Protein AF-A0A7S3SW91-F1 (afdb_monomer_lite)

InterPro domains:
  IPR032630 P-type ATPase, C-terminal [PF16212] (3-124)

Structure (mmCIF, N/CA/C/O backbone):
data_AF-A0A7S3SW91-F1
#
_entry.id   AF-A0A7S3SW91-F1
#
loop_
_atom_site.group_PDB
_atom_site.id
_atom_site.type_symbol
_atom_site.label_atom_id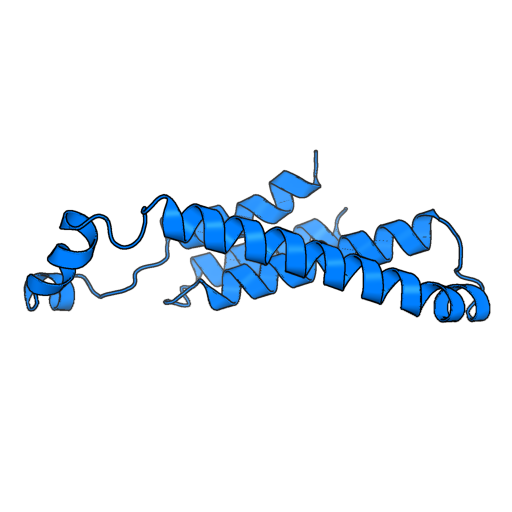
_atom_site.label_alt_id
_atom_site.label_comp_id
_atom_site.label_asym_id
_atom_site.label_entity_id
_atom_site.label_seq_id
_atom_site.pdbx_PDB_ins_code
_atom_site.Cartn_x
_atom_site.Cartn_y
_atom_site.Cartn_z
_atom_site.occupancy
_atom_site.B_iso_or_equiv
_atom_site.auth_seq_id
_atom_site.auth_comp_id
_atom_site.auth_asym_id
_atom_site.auth_atom_id
_atom_site.pdbx_PDB_model_num
ATOM 1 N N . ALA A 1 1 ? -5.869 9.014 -14.150 1.00 57.03 1 ALA A N 1
ATOM 2 C CA . ALA A 1 1 ? -6.968 8.849 -13.169 1.00 57.03 1 ALA A CA 1
ATOM 3 C C . ALA A 1 1 ? -7.159 7.391 -12.736 1.00 57.03 1 ALA A C 1
ATOM 5 O O . ALA A 1 1 ? -7.498 7.170 -11.581 1.00 57.03 1 ALA A O 1
ATOM 6 N N . SER A 1 2 ? -6.899 6.410 -13.610 1.00 77.31 2 SER A N 1
ATOM 7 C CA . SER A 1 2 ? -7.041 4.968 -13.337 1.00 77.31 2 SER A CA 1
ATOM 8 C C . SER A 1 2 ? -6.273 4.475 -12.100 1.00 77.31 2 SER A C 1
ATOM 10 O O . SER A 1 2 ? -6.853 3.771 -11.283 1.00 77.31 2 SER A O 1
ATOM 12 N N . TYR A 1 3 ? -5.026 4.913 -11.896 1.00 79.88 3 TYR A N 1
ATOM 13 C CA . TYR A 1 3 ? -4.171 4.462 -10.783 1.00 79.88 3 TYR A CA 1
ATOM 14 C C . TYR A 1 3 ? -4.824 4.553 -9.393 1.00 79.88 3 TYR A C 1
ATOM 16 O O . TYR A 1 3 ? -4.871 3.570 -8.657 1.00 79.88 3 TYR A O 1
ATOM 24 N N . ASN A 1 4 ? -5.388 5.714 -9.044 1.00 86.00 4 ASN A N 1
ATOM 25 C CA . ASN A 1 4 ? -5.998 5.913 -7.726 1.00 86.00 4 ASN A CA 1
ATOM 26 C C . ASN A 1 4 ? -7.265 5.070 -7.547 1.00 86.00 4 ASN A C 1
ATOM 28 O O . ASN A 1 4 ? -7.552 4.624 -6.441 1.00 86.00 4 ASN A O 1
ATOM 32 N N . VAL A 1 5 ? -8.024 4.842 -8.622 1.00 81.75 5 VAL A N 1
ATOM 33 C CA . VAL A 1 5 ? -9.246 4.025 -8.579 1.00 81.75 5 VAL A CA 1
ATOM 34 C C . VAL A 1 5 ? -8.891 2.561 -8.318 1.00 81.75 5 VAL A C 1
ATOM 36 O O . VAL A 1 5 ? -9.474 1.937 -7.433 1.00 81.75 5 VAL A O 1
ATOM 39 N N . VAL A 1 6 ? -7.877 2.040 -9.016 1.00 83.31 6 VAL A N 1
ATOM 40 C CA . VAL A 1 6 ? -7.396 0.663 -8.823 1.00 83.31 6 VAL A CA 1
ATOM 41 C C . VAL A 1 6 ? -6.884 0.468 -7.395 1.00 83.31 6 VAL A C 1
ATOM 43 O O . VAL A 1 6 ? -7.284 -0.475 -6.721 1.00 83.31 6 VAL A O 1
ATOM 46 N N . LEU A 1 7 ? -6.065 1.395 -6.893 1.00 84.19 7 LEU A N 1
ATOM 47 C CA . LEU A 1 7 ? -5.454 1.273 -5.567 1.00 84.19 7 LEU A CA 1
ATOM 48 C C . LEU A 1 7 ? -6.400 1.533 -4.394 1.00 84.19 7 LEU A C 1
ATOM 50 O O . LEU A 1 7 ? -6.223 0.947 -3.329 1.00 84.19 7 LEU A O 1
ATOM 54 N N . SER A 1 8 ? -7.382 2.421 -4.552 1.00 86.31 8 SER A N 1
ATOM 55 C CA . SER A 1 8 ? -8.323 2.738 -3.468 1.00 86.31 8 SER A CA 1
ATOM 56 C C . SER A 1 8 ? -9.326 1.618 -3.217 1.00 86.31 8 SER A C 1
ATOM 58 O O . SER A 1 8 ? -9.751 1.441 -2.081 1.00 86.31 8 SER A O 1
ATOM 60 N N . THR A 1 9 ? -9.659 0.827 -4.238 1.00 86.00 9 THR A N 1
ATOM 61 C CA . THR A 1 9 ? -10.629 -0.274 -4.144 1.00 86.00 9 THR A CA 1
ATOM 62 C C . THR A 1 9 ? -10.317 -1.262 -3.004 1.00 86.00 9 THR A C 1
ATOM 64 O O . THR A 1 9 ? -11.178 -1.436 -2.136 1.00 86.00 9 THR A O 1
ATOM 67 N N . PRO A 1 10 ? -9.115 -1.873 -2.921 1.00 85.06 10 PRO A N 1
ATOM 68 C CA . PRO A 1 10 ? -8.789 -2.785 -1.826 1.00 85.06 10 PRO A CA 1
ATOM 69 C C . PRO A 1 10 ? -8.674 -2.061 -0.476 1.00 85.06 10 PRO A C 1
ATOM 71 O O . PRO A 1 10 ? -9.114 -2.600 0.531 1.00 85.06 10 PRO A O 1
ATOM 74 N N . ILE A 1 11 ? -8.182 -0.816 -0.441 1.00 86.88 11 ILE A N 1
ATOM 75 C CA . ILE A 1 11 ? -8.049 -0.034 0.804 1.00 86.88 11 ILE A CA 1
ATOM 76 C C . ILE A 1 11 ? -9.419 0.260 1.423 1.00 86.88 11 ILE A C 1
ATOM 78 O O . ILE A 1 11 ? -9.610 0.098 2.627 1.00 86.88 11 ILE A O 1
ATOM 82 N N . ILE A 1 12 ? -10.381 0.687 0.603 1.00 87.62 12 ILE A N 1
ATOM 83 C CA . ILE A 1 12 ? -11.745 0.976 1.054 1.00 87.62 12 ILE A CA 1
ATOM 84 C C . ILE A 1 12 ? -12.424 -0.315 1.511 1.00 87.62 12 ILE A C 1
ATOM 86 O O . ILE A 1 12 ? -13.079 -0.321 2.550 1.00 87.62 12 ILE A O 1
ATOM 90 N N . ALA A 1 13 ? -12.244 -1.413 0.775 1.00 85.56 13 ALA A N 1
ATOM 91 C CA . ALA A 1 13 ? -12.818 -2.699 1.148 1.00 85.56 13 ALA A CA 1
ATOM 92 C C . ALA A 1 13 ? -12.259 -3.220 2.478 1.00 85.56 13 ALA A C 1
ATOM 94 O O . ALA A 1 13 ? -13.045 -3.619 3.334 1.00 85.56 13 ALA A O 1
ATOM 95 N N . THR A 1 14 ? -10.941 -3.158 2.694 1.00 86.00 14 THR A N 1
ATOM 96 C CA . THR A 1 14 ? -10.340 -3.465 3.999 1.00 86.00 14 THR A CA 1
ATOM 97 C C . THR A 1 14 ? -10.911 -2.534 5.072 1.00 86.00 14 THR A C 1
ATOM 99 O O . THR A 1 14 ? -11.415 -3.012 6.075 1.00 86.00 14 THR A O 1
ATOM 102 N N . GLY A 1 15 ? -10.995 -1.221 4.842 1.00 85.88 15 GLY A N 1
ATOM 103 C CA . GLY A 1 15 ? -11.588 -0.299 5.822 1.00 85.88 15 GLY A CA 1
ATOM 104 C C . GLY A 1 15 ? -13.064 -0.570 6.164 1.00 85.88 15 GLY A C 1
ATOM 105 O O . GLY A 1 15 ? -13.498 -0.279 7.275 1.00 85.88 15 GLY A O 1
ATOM 106 N N . MET A 1 16 ? -13.849 -1.119 5.232 1.00 86.69 16 MET A N 1
ATOM 107 C CA . MET A 1 16 ? -15.266 -1.441 5.451 1.00 86.69 16 MET A CA 1
ATOM 108 C C . MET A 1 16 ? -15.496 -2.820 6.075 1.00 86.69 16 MET A C 1
ATOM 110 O O . MET A 1 16 ? -16.458 -3.002 6.824 1.00 86.69 16 MET A O 1
ATOM 114 N N . PHE A 1 17 ? -14.681 -3.806 5.701 1.00 85.25 17 PHE A N 1
ATOM 115 C CA . PHE A 1 17 ? -14.929 -5.216 6.002 1.00 85.25 17 PHE A CA 1
ATOM 116 C C . PHE A 1 17 ? -13.916 -5.836 6.959 1.00 85.25 17 PHE A C 1
ATOM 118 O O . PHE A 1 17 ? -14.166 -6.952 7.421 1.00 85.25 17 PHE A O 1
ATOM 125 N N . ASP A 1 18 ? -12.804 -5.166 7.253 1.00 85.56 18 ASP A N 1
ATOM 126 C CA . ASP A 1 18 ? -11.825 -5.657 8.215 1.00 85.56 18 ASP A CA 1
ATOM 127 C C . ASP A 1 18 ? -12.334 -5.457 9.644 1.00 85.56 18 ASP A C 1
ATOM 129 O O . ASP A 1 18 ? -12.961 -4.451 9.992 1.00 85.56 18 ASP A O 1
ATOM 133 N N . ARG A 1 19 ? -12.128 -6.485 10.459 1.00 82.75 19 ARG A N 1
ATOM 134 C CA . ARG A 1 19 ? -12.517 -6.522 11.867 1.00 82.75 19 ARG A CA 1
ATOM 135 C C . ARG A 1 19 ? -11.403 -7.225 12.615 1.00 82.75 19 ARG A C 1
ATOM 137 O O . ARG A 1 19 ? -11.186 -8.410 12.379 1.00 82.75 19 ARG A O 1
ATOM 144 N N . ASP A 1 20 ? -10.744 -6.514 13.518 1.00 82.88 20 ASP A N 1
ATOM 145 C CA . ASP A 1 20 ? -9.634 -7.077 14.294 1.00 82.88 20 ASP A CA 1
ATOM 146 C C . ASP A 1 20 ? -10.115 -8.080 15.353 1.00 82.88 20 ASP A C 1
ATOM 148 O O . ASP A 1 20 ? -9.419 -9.041 15.666 1.00 82.88 20 ASP A O 1
ATOM 152 N N . VAL A 1 21 ? -11.320 -7.871 15.894 1.00 83.56 21 VAL A N 1
ATOM 153 C CA . VAL A 1 21 ? -11.929 -8.711 16.935 1.00 83.56 21 VAL A CA 1
ATOM 154 C C . VAL A 1 21 ? -13.400 -8.989 16.642 1.00 83.56 21 VAL A C 1
ATOM 156 O O . VAL A 1 21 ? -14.093 -8.192 15.997 1.00 83.56 21 VAL A O 1
ATOM 159 N N . SER A 1 22 ? -13.896 -10.136 17.115 1.00 85.69 22 SER A N 1
ATOM 160 C CA . SER A 1 22 ? -15.319 -10.455 17.025 1.00 85.69 22 SER A CA 1
ATOM 161 C C . SER A 1 22 ? -16.135 -9.559 17.968 1.00 85.69 22 SER A C 1
ATOM 163 O O . SER A 1 22 ? -15.628 -9.030 18.958 1.00 85.69 22 SER A O 1
ATOM 165 N N . ALA A 1 23 ? -17.426 -9.378 17.676 1.00 86.25 23 ALA A N 1
ATOM 166 C CA . ALA A 1 23 ? -18.292 -8.540 18.508 1.00 86.25 23 ALA A CA 1
ATOM 167 C C . ALA A 1 23 ? -18.483 -9.096 19.932 1.00 86.25 23 ALA A C 1
ATOM 169 O O . ALA A 1 23 ? -18.763 -8.326 20.845 1.00 86.25 23 ALA A O 1
ATOM 170 N N . GLN A 1 24 ? -18.346 -10.414 20.119 1.00 89.25 24 GLN A N 1
ATOM 171 C CA . GLN A 1 24 ? -18.451 -11.056 21.431 1.00 89.25 24 GLN A CA 1
ATOM 172 C C . GLN A 1 24 ? -17.178 -10.806 22.246 1.00 89.25 24 GLN A C 1
ATOM 174 O O . GLN A 1 24 ? -17.264 -10.257 23.341 1.00 89.25 24 GLN A O 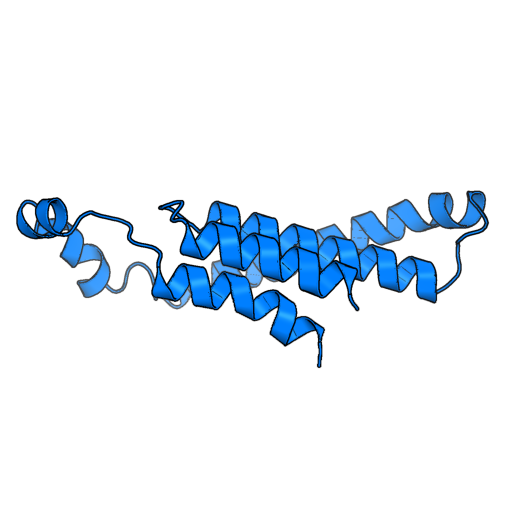1
ATOM 179 N N . ASP A 1 25 ? -16.005 -11.057 2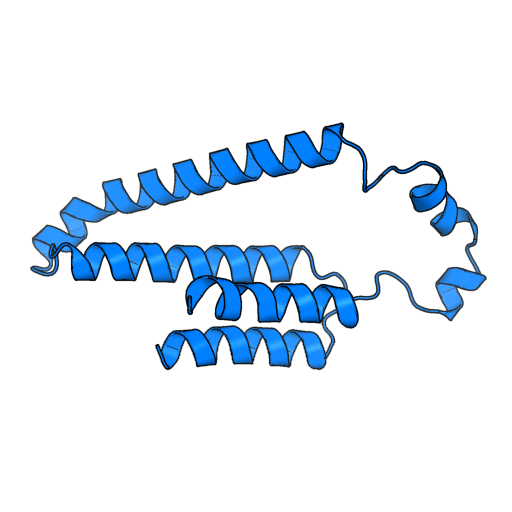1.657 1.00 86.62 25 ASP A N 1
ATOM 180 C CA . ASP A 1 25 ? -14.712 -10.842 22.325 1.00 86.62 25 ASP A CA 1
ATOM 181 C C . ASP A 1 25 ? -14.493 -9.367 22.699 1.00 86.62 25 ASP A C 1
ATOM 183 O O . ASP A 1 25 ? -13.940 -9.052 23.752 1.00 86.62 25 ASP A O 1
ATOM 187 N N . ALA A 1 26 ? -14.979 -8.440 21.864 1.00 88.00 26 ALA A N 1
ATOM 188 C CA . ALA A 1 26 ? -14.923 -7.005 22.141 1.00 88.00 26 ALA A CA 1
ATOM 189 C C . ALA A 1 26 ? -15.749 -6.591 23.377 1.00 88.00 26 ALA A C 1
ATOM 191 O O . ALA A 1 26 ? -15.401 -5.616 24.043 1.00 88.00 26 ALA A O 1
ATOM 192 N N . LEU A 1 27 ? -16.842 -7.305 23.678 1.00 89.62 27 LEU A N 1
ATOM 193 C CA . LEU A 1 27 ? -17.676 -7.062 24.860 1.00 89.62 27 LEU A CA 1
ATOM 194 C C . LEU A 1 27 ? -17.117 -7.755 26.108 1.00 89.62 27 LEU A C 1
ATOM 196 O O . LEU A 1 27 ? -17.238 -7.211 27.205 1.00 89.62 27 LEU A O 1
ATOM 200 N N . GLU A 1 28 ? -16.501 -8.927 25.943 1.00 94.69 28 GLU A N 1
ATOM 201 C CA . GLU A 1 28 ? -15.864 -9.673 27.035 1.00 94.69 28 GLU A CA 1
ATOM 202 C C . GLU A 1 28 ? -14.578 -8.992 27.535 1.00 94.69 28 GLU A C 1
ATOM 204 O O . GLU A 1 28 ? -14.286 -9.030 28.731 1.00 94.69 28 GLU A O 1
ATOM 209 N N . HIS A 1 29 ? -13.850 -8.296 26.652 1.00 90.06 29 HIS A N 1
ATOM 210 C CA . HIS A 1 29 ? -12.589 -7.622 26.973 1.00 90.06 29 HIS A CA 1
ATOM 211 C C . HIS A 1 29 ? -12.637 -6.105 26.703 1.00 90.06 29 HIS A C 1
ATOM 213 O O . HIS A 1 29 ? -12.053 -5.623 25.727 1.00 90.06 29 HIS A O 1
ATOM 219 N N . PRO A 1 30 ? -13.247 -5.300 27.600 1.00 87.50 30 PRO A N 1
ATOM 220 C CA . PRO A 1 30 ? -13.353 -3.847 27.422 1.00 87.50 30 PRO A CA 1
ATOM 221 C C . PRO A 1 30 ? -11.992 -3.129 27.428 1.00 87.50 30 PRO A C 1
ATOM 223 O O . PRO A 1 30 ? -11.884 -1.995 26.959 1.00 87.50 30 PRO A O 1
ATOM 226 N N . GLU A 1 31 ? -10.940 -3.783 27.927 1.00 90.31 31 GLU A N 1
ATOM 227 C CA . GLU A 1 31 ? -9.562 -3.278 27.931 1.00 90.31 31 GLU A CA 1
ATOM 228 C C . GLU A 1 31 ? -9.035 -2.988 26.515 1.00 90.31 31 GLU A C 1
ATOM 230 O O . GLU A 1 31 ? -8.247 -2.060 26.331 1.00 90.31 31 GLU A O 1
ATOM 235 N N . LEU A 1 32 ? -9.535 -3.698 25.494 1.00 87.50 32 LEU A N 1
ATOM 236 C CA . LEU A 1 32 ? -9.181 -3.478 24.086 1.00 87.50 32 LEU A CA 1
ATOM 237 C C . LEU A 1 32 ? -9.512 -2.052 23.609 1.00 87.50 32 LEU A C 1
ATOM 239 O O . LEU A 1 32 ? -8.847 -1.517 22.720 1.00 87.50 32 LEU A O 1
ATOM 243 N N . TYR A 1 33 ? -10.499 -1.397 24.231 1.00 87.12 33 TYR A N 1
ATOM 244 C CA . TYR A 1 33 ? -10.896 -0.031 23.889 1.00 87.12 33 TYR A CA 1
ATOM 245 C C . TYR A 1 33 ? -9.898 1.034 24.381 1.00 87.12 33 TYR A C 1
ATOM 247 O O . TYR A 1 33 ? -9.882 2.165 23.880 1.00 87.12 33 TYR A O 1
ATOM 255 N N . GLU A 1 34 ? -9.022 0.708 25.342 1.00 88.62 34 GLU A N 1
ATOM 256 C CA . GLU A 1 34 ? -8.044 1.672 25.858 1.00 88.62 34 GLU A CA 1
ATOM 257 C C . GLU A 1 34 ? -7.075 2.172 24.781 1.00 88.62 34 GLU A C 1
ATOM 259 O O . GLU A 1 34 ? -6.667 3.337 24.823 1.00 88.62 34 GLU A O 1
ATOM 264 N N . THR A 1 35 ? -6.746 1.324 23.803 1.00 86.50 35 THR A N 1
ATOM 265 C CA . THR A 1 35 ? -5.850 1.645 22.683 1.00 86.50 35 THR A CA 1
ATOM 266 C C . THR A 1 35 ? -6.363 2.840 21.879 1.00 86.50 35 THR A C 1
ATOM 268 O O . THR A 1 35 ? -5.609 3.784 21.609 1.00 86.50 35 THR A O 1
ATOM 271 N N . GLY A 1 36 ? -7.669 2.857 21.590 1.00 85.12 36 GLY A N 1
ATOM 272 C CA . GLY A 1 36 ? -8.340 3.967 20.915 1.00 85.12 36 GLY A CA 1
ATOM 273 C C . GLY A 1 36 ? -8.381 5.226 21.779 1.00 85.12 36 GLY A C 1
ATOM 274 O O . GLY A 1 36 ? -8.024 6.310 21.318 1.00 85.12 36 GLY A O 1
ATOM 275 N N . ARG A 1 37 ? -8.721 5.089 23.070 1.00 87.00 37 ARG A N 1
ATOM 276 C CA . ARG A 1 37 ? -8.786 6.224 24.013 1.00 87.00 37 ARG A CA 1
ATOM 277 C C . ARG A 1 37 ? -7.438 6.930 24.186 1.00 87.00 37 ARG A C 1
ATOM 279 O O . ARG A 1 37 ? -7.397 8.146 24.343 1.00 87.00 37 ARG A O 1
ATOM 286 N N . ARG A 1 38 ? -6.334 6.180 24.155 1.00 87.44 38 ARG A N 1
ATOM 287 C CA . ARG A 1 38 ? -4.968 6.721 24.254 1.00 87.44 38 ARG A CA 1
ATOM 288 C C . ARG A 1 38 ? -4.404 7.198 22.912 1.00 87.44 38 ARG A C 1
ATOM 290 O O . ARG A 1 38 ? -3.246 7.602 22.866 1.00 87.44 38 ARG A O 1
ATOM 297 N N . CYS A 1 39 ? -5.202 7.167 21.840 1.00 83.88 39 CYS A N 1
ATOM 298 C CA . CYS A 1 39 ? -4.814 7.571 20.488 1.00 83.88 39 CYS A CA 1
ATOM 299 C C . CYS A 1 39 ? -3.496 6.911 20.037 1.00 83.88 39 CYS A C 1
ATOM 301 O O . CYS A 1 39 ? -2.630 7.539 19.424 1.00 83.88 39 CYS A O 1
ATOM 303 N N . MET A 1 40 ? -3.320 5.638 20.404 1.00 84.94 40 MET A N 1
ATOM 304 C CA . MET A 1 40 ? -2.063 4.923 20.187 1.00 84.94 40 MET A CA 1
ATOM 305 C C . MET A 1 40 ? -1.807 4.688 18.700 1.00 84.94 40 MET A C 1
ATOM 307 O O . MET A 1 40 ? -0.650 4.684 18.293 1.00 84.94 40 MET A O 1
ATOM 311 N N . ASP A 1 41 ? -2.855 4.519 17.890 1.00 81.31 41 ASP A N 1
ATOM 312 C CA . ASP A 1 41 ? -2.750 4.210 16.456 1.00 81.31 41 ASP A CA 1
ATOM 313 C C . ASP A 1 41 ? -2.749 5.447 15.560 1.00 81.31 41 ASP A C 1
ATOM 315 O O . ASP A 1 41 ? -1.982 5.505 14.601 1.00 81.31 41 ASP A O 1
ATOM 319 N N . LEU A 1 42 ? -3.496 6.490 15.929 1.00 84.06 42 LEU A N 1
ATOM 320 C CA . LEU A 1 42 ? -3.585 7.750 15.181 1.00 84.06 42 LEU A CA 1
ATOM 321 C C . LEU A 1 42 ? -2.651 8.836 15.735 1.00 84.06 42 LEU A C 1
ATOM 323 O O . LEU A 1 42 ? -2.984 10.020 15.783 1.00 84.06 42 LEU A O 1
ATOM 327 N N . ASN A 1 43 ? -1.455 8.437 16.161 1.00 91.12 43 ASN A N 1
ATOM 328 C CA . ASN A 1 43 ? -0.452 9.361 16.673 1.00 91.12 43 ASN A CA 1
ATOM 329 C C . ASN A 1 43 ? 0.366 9.985 15.528 1.00 91.12 43 ASN A C 1
ATOM 331 O O . ASN A 1 43 ? 0.815 9.286 14.617 1.00 91.12 43 ASN A O 1
ATOM 335 N N . ALA A 1 44 ? 0.673 11.282 15.621 1.00 90.19 44 ALA A N 1
ATOM 336 C CA . ALA A 1 44 ? 1.511 11.993 14.651 1.00 90.19 44 ALA A CA 1
ATOM 337 C C . ALA A 1 44 ? 2.892 11.337 14.456 1.00 90.19 44 ALA A C 1
ATOM 339 O O . ALA A 1 44 ? 3.446 11.361 13.359 1.00 90.19 44 ALA A O 1
ATOM 340 N N . ARG A 1 45 ? 3.435 10.699 15.504 1.00 91.06 45 ARG A N 1
ATOM 341 C CA . ARG A 1 45 ? 4.691 9.936 15.411 1.00 91.06 45 ARG A CA 1
ATOM 342 C C . ARG A 1 45 ? 4.564 8.708 14.506 1.00 91.06 45 ARG A C 1
ATOM 344 O O . ARG A 1 45 ? 5.415 8.521 13.644 1.00 91.06 45 ARG A O 1
ATOM 351 N N . LYS A 1 46 ? 3.489 7.922 14.655 1.00 89.31 46 LYS A N 1
ATOM 352 C CA . LYS A 1 46 ? 3.206 6.761 13.790 1.00 89.31 46 LYS A CA 1
ATOM 353 C C . LYS A 1 46 ? 2.919 7.191 12.353 1.00 89.31 46 LYS A C 1
ATOM 355 O O . LYS A 1 46 ? 3.355 6.529 11.413 1.00 89.31 46 LYS A O 1
ATOM 360 N N . LEU A 1 47 ? 2.236 8.324 12.172 1.00 90.62 47 LEU A N 1
ATOM 361 C CA . LEU A 1 47 ? 2.036 8.915 10.849 1.00 90.62 47 LEU A CA 1
ATOM 362 C C . LEU A 1 47 ? 3.382 9.238 10.188 1.00 90.62 47 LEU A C 1
ATOM 364 O O . LEU A 1 47 ? 3.610 8.847 9.046 1.00 90.62 47 LEU A O 1
ATOM 368 N N . LEU A 1 48 ? 4.290 9.900 10.912 1.00 93.94 48 LEU A N 1
ATOM 369 C CA . LEU A 1 48 ? 5.619 10.230 10.400 1.00 93.94 48 LEU A CA 1
ATOM 370 C C . LEU A 1 48 ? 6.435 8.974 10.067 1.00 93.94 48 LEU A C 1
ATOM 372 O O . LEU A 1 48 ? 7.049 8.914 9.007 1.00 93.94 48 LEU A O 1
ATOM 376 N N . GLU A 1 49 ? 6.408 7.958 10.928 1.00 93.06 49 GLU A N 1
ATOM 377 C CA . GLU A 1 49 ? 7.065 6.669 10.682 1.00 93.06 49 GLU A CA 1
ATOM 378 C C . GLU A 1 49 ? 6.527 5.988 9.415 1.00 93.06 49 GLU A C 1
ATOM 380 O O . GLU A 1 49 ? 7.295 5.534 8.565 1.00 93.06 49 GLU A O 1
ATOM 385 N N . THR A 1 50 ? 5.206 6.002 9.232 1.00 90.81 50 THR A N 1
ATOM 386 C CA . THR A 1 50 ? 4.551 5.442 8.044 1.00 90.81 50 THR A CA 1
ATOM 387 C C . THR A 1 50 ? 4.937 6.203 6.774 1.00 90.81 50 THR A C 1
ATOM 389 O O . THR A 1 50 ? 5.152 5.586 5.728 1.00 90.81 50 THR A O 1
ATOM 392 N N . LEU A 1 51 ? 5.061 7.533 6.852 1.00 92.88 51 LEU A N 1
ATOM 393 C CA . LEU A 1 51 ? 5.515 8.369 5.739 1.00 92.88 51 LEU A CA 1
ATOM 394 C C . LEU A 1 51 ? 6.982 8.098 5.389 1.00 92.88 51 LEU A C 1
ATOM 396 O O . LEU A 1 51 ? 7.299 7.911 4.217 1.00 92.88 51 LEU A O 1
ATOM 400 N N . LEU A 1 52 ? 7.868 8.016 6.385 1.00 94.31 52 LEU A N 1
ATOM 401 C CA . LEU A 1 52 ? 9.279 7.690 6.169 1.00 94.31 52 LEU A CA 1
ATOM 402 C C . LEU A 1 52 ? 9.439 6.296 5.552 1.00 94.31 52 LEU A C 1
ATOM 404 O O . LEU A 1 52 ? 10.155 6.143 4.565 1.00 94.31 52 LEU A O 1
ATOM 408 N N . SER A 1 53 ? 8.712 5.299 6.063 1.00 91.62 53 SER A N 1
ATOM 409 C CA . SER A 1 53 ? 8.690 3.947 5.493 1.00 91.62 53 SER A CA 1
ATOM 410 C C . SER A 1 53 ? 8.193 3.937 4.042 1.00 91.62 53 SER A C 1
ATOM 412 O O . SER A 1 53 ? 8.751 3.227 3.204 1.00 91.62 53 SER A O 1
ATOM 414 N N . ALA A 1 54 ? 7.196 4.765 3.707 1.00 90.31 54 ALA A N 1
ATOM 415 C CA . ALA A 1 54 ? 6.707 4.903 2.336 1.00 90.31 54 ALA A CA 1
ATOM 416 C C . ALA A 1 54 ? 7.755 5.525 1.397 1.00 90.31 54 ALA A C 1
ATOM 418 O O . ALA A 1 54 ? 7.938 5.034 0.282 1.00 90.31 54 ALA A O 1
ATOM 419 N N . VAL A 1 55 ? 8.477 6.558 1.847 1.00 93.75 55 VAL A N 1
ATOM 420 C CA . VAL A 1 55 ? 9.570 7.177 1.077 1.00 93.75 55 VAL A CA 1
ATOM 421 C C . VAL A 1 55 ? 10.694 6.172 0.832 1.00 93.75 55 VAL A C 1
ATOM 423 O O . VAL A 1 55 ? 11.156 6.035 -0.301 1.00 93.75 55 VAL A O 1
ATOM 426 N N . VAL A 1 56 ? 11.093 5.422 1.863 1.00 93.81 56 VAL A N 1
ATOM 427 C CA . VAL A 1 56 ? 12.126 4.385 1.740 1.00 93.81 56 VAL A CA 1
ATOM 428 C C . VAL A 1 56 ? 11.685 3.294 0.765 1.00 93.81 56 VAL A C 1
ATOM 430 O O . VAL A 1 56 ? 12.426 2.990 -0.165 1.00 93.81 56 VAL A O 1
ATOM 433 N N . HIS A 1 57 ? 10.468 2.756 0.901 1.00 91.00 57 HIS A N 1
ATOM 434 C CA . HIS A 1 57 ? 9.943 1.752 -0.031 1.00 91.00 57 HIS A CA 1
ATOM 435 C C . HIS A 1 57 ? 9.896 2.258 -1.475 1.00 91.00 57 HIS A C 1
ATOM 437 O O . HIS A 1 57 ? 10.293 1.535 -2.386 1.00 91.00 57 HIS A O 1
ATOM 443 N N . SER A 1 58 ? 9.452 3.499 -1.698 1.00 90.69 58 SER A N 1
ATOM 444 C CA . SER A 1 58 ? 9.438 4.101 -3.035 1.00 90.69 58 SER A CA 1
ATOM 445 C C . SER A 1 58 ? 10.849 4.236 -3.613 1.00 90.69 58 SER A C 1
ATOM 447 O O . SER A 1 58 ? 11.056 3.945 -4.790 1.00 90.69 58 SER A O 1
ATOM 449 N N . GLY A 1 59 ? 11.821 4.654 -2.798 1.00 91.25 59 GLY A N 1
ATOM 450 C CA . GLY A 1 59 ? 13.220 4.761 -3.209 1.00 91.25 59 GLY A CA 1
ATOM 451 C C . GLY A 1 59 ? 13.838 3.402 -3.541 1.00 91.25 59 GLY A C 1
ATOM 452 O O . GLY A 1 59 ? 14.503 3.265 -4.565 1.00 91.25 59 GLY A O 1
ATOM 453 N N . VAL A 1 60 ? 13.563 2.379 -2.726 1.00 91.81 60 VAL A N 1
ATOM 454 C CA . VAL A 1 60 ? 14.004 0.998 -2.976 1.00 91.81 60 VAL A CA 1
ATOM 455 C C . VAL A 1 60 ? 13.403 0.470 -4.276 1.00 91.81 60 VAL A C 1
ATOM 457 O O . VAL A 1 60 ? 14.143 -0.046 -5.108 1.00 91.81 60 VAL A O 1
ATOM 460 N N . MET A 1 61 ? 12.097 0.648 -4.496 1.00 90.06 61 MET A N 1
ATOM 461 C CA . MET A 1 61 ? 11.449 0.226 -5.742 1.00 90.06 61 MET A CA 1
ATOM 462 C C . MET A 1 61 ? 12.068 0.908 -6.963 1.00 90.06 61 MET A C 1
ATOM 464 O O . MET A 1 61 ? 12.385 0.232 -7.937 1.00 90.06 61 MET A O 1
ATOM 468 N N . LEU A 1 62 ? 12.310 2.219 -6.902 1.00 89.06 62 LEU A N 1
ATOM 469 C CA . LEU A 1 62 ? 12.959 2.944 -7.993 1.00 89.06 62 LEU A CA 1
ATOM 470 C C . LEU A 1 62 ? 14.383 2.432 -8.254 1.00 89.06 62 LEU A C 1
ATOM 472 O O . LEU A 1 62 ? 14.751 2.207 -9.403 1.00 89.06 62 LEU A O 1
ATOM 476 N N . CYS A 1 63 ? 15.168 2.205 -7.199 1.00 90.38 63 CYS A N 1
ATOM 477 C CA . CYS A 1 63 ? 16.526 1.678 -7.314 1.00 90.38 63 CYS A CA 1
ATOM 478 C C . CYS A 1 63 ? 16.538 0.291 -7.974 1.00 90.38 63 CYS A C 1
ATOM 480 O O . CYS A 1 63 ? 17.282 0.068 -8.925 1.00 90.38 63 CYS A O 1
ATOM 482 N N . VAL A 1 64 ? 15.657 -0.616 -7.535 1.00 89.56 64 VAL A N 1
ATOM 483 C CA . VAL A 1 64 ? 15.514 -1.958 -8.123 1.00 89.56 64 VAL A CA 1
ATOM 484 C C . VAL A 1 64 ? 15.154 -1.876 -9.608 1.00 89.56 64 VAL A C 1
ATOM 486 O O . VAL A 1 64 ? 15.742 -2.588 -10.417 1.00 89.56 64 VAL A O 1
ATOM 489 N N . MET A 1 65 ? 14.241 -0.980 -9.988 1.00 87.56 65 MET A N 1
ATOM 490 C CA . MET A 1 65 ? 13.849 -0.806 -11.389 1.00 87.56 65 MET A CA 1
ATOM 491 C C . MET A 1 65 ? 14.992 -0.235 -12.240 1.00 87.56 65 MET A C 1
ATOM 493 O O . MET A 1 65 ? 15.221 -0.714 -13.347 1.00 87.56 65 MET A O 1
ATOM 497 N N . ILE A 1 66 ? 15.770 0.717 -11.717 1.00 87.25 66 ILE A N 1
ATOM 498 C CA . ILE A 1 66 ? 16.958 1.252 -12.405 1.00 87.25 66 ILE A CA 1
ATOM 499 C C . ILE A 1 66 ? 18.020 0.162 -12.601 1.00 87.25 66 ILE A C 1
ATOM 501 O O . ILE A 1 66 ? 18.604 0.062 -13.676 1.00 87.25 66 ILE A O 1
ATOM 505 N N . LEU A 1 67 ? 18.247 -0.695 -11.603 1.00 88.06 67 LEU A N 1
ATOM 506 C CA . LEU A 1 67 ? 19.167 -1.833 -11.725 1.00 88.06 67 LEU A CA 1
ATOM 507 C C . LEU A 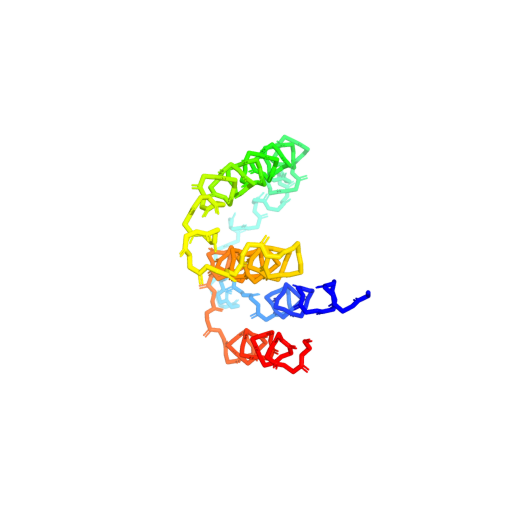1 67 ? 18.681 -2.880 -12.742 1.00 88.06 67 LEU A C 1
ATOM 509 O O . LEU A 1 67 ? 19.492 -3.598 -13.329 1.00 88.06 67 LEU A O 1
ATOM 513 N N . ALA A 1 68 ? 17.370 -2.960 -12.976 1.00 85.62 68 ALA A N 1
ATOM 514 C CA . ALA A 1 68 ? 16.777 -3.844 -13.971 1.00 85.62 68 ALA A CA 1
ATOM 515 C C . ALA A 1 68 ? 16.860 -3.294 -15.411 1.00 85.62 68 ALA A C 1
ATOM 517 O O . ALA A 1 68 ? 16.791 -4.084 -16.350 1.00 85.62 68 ALA A O 1
ATOM 518 N N . LEU A 1 69 ? 17.074 -1.984 -15.614 1.00 83.25 69 LEU A N 1
ATOM 519 C CA . LEU A 1 69 ? 17.209 -1.356 -16.943 1.00 83.25 69 LEU A CA 1
ATOM 520 C C . LEU A 1 69 ? 18.158 -2.082 -17.917 1.00 83.25 69 LEU A C 1
ATOM 522 O O . LEU A 1 69 ? 17.719 -2.386 -19.025 1.00 83.25 69 LEU A O 1
ATOM 526 N N . PRO A 1 70 ? 19.411 -2.432 -17.556 1.00 82.69 70 PRO A N 1
ATOM 527 C CA . PRO A 1 70 ? 20.312 -3.129 -18.481 1.00 82.69 70 PRO A CA 1
ATOM 528 C C . PRO A 1 70 ? 19.780 -4.501 -18.936 1.00 82.69 70 PRO A C 1
ATOM 530 O O . PRO A 1 70 ? 20.095 -4.960 -20.034 1.00 82.69 70 PRO A O 1
ATOM 533 N N . HIS A 1 71 ? 18.933 -5.154 -18.136 1.00 81.56 71 HIS A N 1
ATOM 534 C CA . HIS A 1 71 ? 18.286 -6.409 -18.530 1.00 81.56 71 HIS A CA 1
ATOM 535 C C . HIS A 1 71 ? 17.145 -6.170 -19.530 1.00 81.56 71 HIS A C 1
ATOM 537 O O . HIS A 1 71 ? 16.950 -6.966 -20.445 1.00 81.56 71 HIS A O 1
ATOM 543 N N . PHE A 1 72 ? 16.420 -5.055 -19.407 1.00 79.81 72 PHE A N 1
ATOM 544 C CA . PHE A 1 72 ? 15.396 -4.671 -20.383 1.00 79.81 72 PHE A CA 1
ATOM 545 C C . PHE A 1 72 ? 16.006 -4.252 -21.725 1.00 79.81 72 PHE A C 1
ATOM 547 O O . PHE A 1 72 ? 15.468 -4.602 -22.776 1.00 79.81 72 PHE A O 1
ATOM 554 N N . GLU A 1 73 ? 17.152 -3.567 -21.705 1.00 78.06 73 GLU A N 1
ATOM 555 C CA . GLU A 1 73 ? 17.858 -3.184 -22.931 1.00 78.06 73 GLU A CA 1
ATOM 556 C C . GLU A 1 73 ? 18.422 -4.396 -23.681 1.00 78.06 73 GLU A C 1
ATOM 558 O O . GLU A 1 73 ? 18.263 -4.496 -24.897 1.00 78.06 73 GLU A O 1
ATOM 563 N N . THR A 1 74 ? 19.007 -5.366 -22.970 1.00 77.62 74 THR A N 1
ATOM 564 C CA . THR A 1 74 ? 19.515 -6.604 -23.595 1.00 77.62 74 THR A CA 1
ATOM 565 C C . THR A 1 74 ? 18.402 -7.479 -24.174 1.00 77.62 74 THR A C 1
ATOM 567 O O . THR A 1 74 ? 18.623 -8.165 -25.170 1.00 77.62 74 THR A O 1
ATOM 570 N N . ALA A 1 75 ? 17.191 -7.415 -23.613 1.00 76.56 75 ALA A N 1
ATOM 571 C CA . ALA A 1 75 ? 16.001 -8.078 -24.144 1.00 76.56 75 ALA A CA 1
ATOM 572 C C . ALA A 1 75 ? 15.367 -7.355 -25.354 1.00 76.56 75 ALA A C 1
ATOM 574 O O . ALA A 1 75 ? 14.345 -7.810 -25.865 1.00 76.56 75 ALA A O 1
ATOM 575 N N . GLY A 1 76 ? 15.932 -6.228 -25.810 1.00 74.88 76 GLY A N 1
ATOM 576 C CA . GLY A 1 76 ? 15.375 -5.424 -26.906 1.00 74.88 76 GLY A CA 1
ATOM 577 C C . GLY A 1 76 ? 14.079 -4.690 -26.541 1.00 74.88 76 GLY A C 1
ATOM 578 O O . GLY A 1 76 ? 13.374 -4.212 -27.424 1.00 74.88 76 GLY A O 1
ATOM 579 N N . ALA A 1 77 ? 13.765 -4.601 -25.245 1.00 71.38 77 ALA A N 1
ATOM 580 C CA . ALA A 1 77 ? 12.533 -4.038 -24.701 1.00 71.38 77 ALA A CA 1
ATOM 581 C C . ALA A 1 77 ? 12.795 -2.789 -23.834 1.00 71.38 77 ALA A C 1
ATOM 583 O O . ALA A 1 77 ? 11.974 -2.435 -22.992 1.00 71.38 77 ALA A O 1
ATOM 584 N N . GLY A 1 78 ? 13.929 -2.112 -24.043 1.00 72.19 78 GLY A N 1
ATOM 585 C CA . GLY A 1 78 ? 14.362 -0.913 -23.311 1.00 72.19 78 GLY A CA 1
ATOM 586 C C . GLY A 1 78 ? 13.605 0.375 -23.655 1.00 72.19 78 GLY A C 1
ATOM 587 O O . GLY A 1 78 ? 14.113 1.463 -23.409 1.00 72.19 78 GLY A O 1
ATOM 588 N N . ASP A 1 79 ? 12.414 0.280 -24.250 1.00 82.50 79 ASP A N 1
ATOM 589 C CA . ASP A 1 79 ? 11.615 1.464 -24.554 1.00 82.50 79 ASP A CA 1
ATOM 590 C C . ASP A 1 79 ? 11.058 2.091 -23.266 1.00 82.50 79 ASP A C 1
ATOM 592 O O . ASP A 1 79 ? 10.722 1.399 -22.297 1.00 82.50 79 ASP A O 1
ATOM 596 N N . PHE A 1 80 ? 10.922 3.417 -23.259 1.00 82.75 80 PHE A N 1
ATOM 597 C CA . PHE A 1 80 ? 10.478 4.171 -22.084 1.00 82.75 80 PHE A CA 1
ATOM 598 C C . PHE A 1 80 ? 9.085 3.726 -21.612 1.00 82.75 80 PHE A C 1
ATOM 600 O O . PHE A 1 80 ? 8.813 3.674 -20.411 1.00 82.75 80 PHE A O 1
ATOM 607 N N . TYR A 1 81 ? 8.213 3.341 -22.548 1.00 84.62 81 TYR A N 1
ATOM 608 C CA . TYR A 1 81 ? 6.878 2.825 -22.246 1.00 84.62 81 TYR A CA 1
ATOM 609 C C . TYR A 1 81 ? 6.912 1.450 -21.572 1.00 84.62 81 TYR A C 1
ATOM 611 O O . TYR A 1 81 ? 6.181 1.223 -20.605 1.00 84.62 81 TYR A O 1
ATOM 619 N N . THR A 1 82 ? 7.778 0.543 -22.023 1.00 84.94 82 THR A N 1
ATOM 620 C CA . THR A 1 82 ? 7.949 -0.781 -21.404 1.00 84.94 82 THR A CA 1
ATOM 621 C C . THR A 1 82 ? 8.521 -0.657 -19.995 1.00 84.94 82 THR A C 1
ATOM 623 O O . THR A 1 82 ? 8.057 -1.311 -19.063 1.00 84.94 82 THR A O 1
ATOM 626 N N . PHE A 1 83 ? 9.478 0.252 -19.803 1.00 85.44 83 PHE A N 1
ATOM 627 C CA . PHE A 1 83 ? 10.003 0.547 -18.476 1.00 85.44 83 PHE A CA 1
ATOM 628 C C . PHE A 1 83 ? 8.930 1.152 -17.557 1.00 85.44 83 PHE A C 1
ATOM 630 O O . PHE A 1 83 ? 8.734 0.688 -16.434 1.00 85.44 83 PHE A O 1
ATOM 637 N N . GLY A 1 84 ? 8.183 2.147 -18.044 1.00 85.69 84 GLY A N 1
ATOM 638 C CA . GLY A 1 84 ? 7.111 2.788 -17.283 1.00 85.69 84 GLY A CA 1
ATOM 639 C C . GLY A 1 84 ? 6.002 1.814 -16.876 1.00 85.69 84 GLY A C 1
ATOM 640 O O . GLY A 1 84 ? 5.543 1.847 -15.735 1.00 85.69 84 GLY A O 1
ATOM 641 N N . THR A 1 85 ? 5.612 0.903 -17.771 1.00 85.69 85 THR A N 1
ATOM 642 C CA . THR A 1 85 ? 4.611 -0.139 -17.485 1.00 85.69 85 THR A CA 1
ATOM 643 C C . THR A 1 85 ? 5.125 -1.178 -16.488 1.00 85.69 85 THR A C 1
ATOM 645 O O . THR A 1 85 ? 4.379 -1.560 -15.585 1.00 85.69 85 THR A O 1
ATOM 648 N N . ALA A 1 86 ? 6.399 -1.580 -16.558 1.00 87.06 86 ALA A N 1
ATOM 649 C CA . ALA A 1 86 ? 7.009 -2.471 -15.568 1.00 87.06 86 ALA A CA 1
ATOM 650 C C . ALA A 1 86 ? 7.028 -1.845 -14.160 1.00 87.06 86 ALA A C 1
ATOM 652 O O . ALA A 1 86 ? 6.578 -2.470 -13.196 1.00 87.06 86 ALA A O 1
ATOM 653 N N . VAL A 1 87 ? 7.463 -0.583 -14.047 1.00 88.56 87 VAL A N 1
ATOM 654 C CA . VAL A 1 87 ? 7.457 0.169 -12.779 1.00 88.56 87 VAL A CA 1
ATOM 655 C C . VAL A 1 87 ? 6.032 0.309 -12.236 1.00 88.56 87 VAL A C 1
ATOM 657 O O . VAL A 1 87 ? 5.791 0.082 -11.051 1.00 88.56 87 VAL A O 1
ATOM 660 N N . TYR A 1 88 ? 5.071 0.644 -13.099 1.00 87.44 88 TYR A N 1
ATOM 661 C CA . TYR A 1 88 ? 3.663 0.787 -12.731 1.00 87.44 88 TYR A CA 1
ATOM 662 C C . TYR A 1 88 ? 3.057 -0.520 -12.200 1.00 87.44 88 TYR A C 1
ATOM 664 O O . TYR A 1 88 ? 2.414 -0.529 -11.148 1.00 87.44 88 TYR A O 1
ATOM 672 N N . SER A 1 89 ? 3.325 -1.636 -12.881 1.00 87.94 89 SER A N 1
ATOM 673 C CA . SER A 1 89 ? 2.885 -2.976 -12.471 1.00 87.94 89 SER A CA 1
ATOM 674 C C . SER A 1 89 ? 3.449 -3.350 -11.101 1.00 87.94 89 SER A C 1
ATOM 676 O O . SER A 1 89 ? 2.729 -3.841 -10.229 1.00 87.94 89 SER A O 1
ATOM 678 N N . TRP A 1 90 ? 4.736 -3.061 -10.885 1.00 88.56 90 TRP A N 1
ATOM 679 C CA . TRP A 1 90 ? 5.410 -3.326 -9.619 1.00 88.56 90 TRP A CA 1
ATOM 680 C C . TRP A 1 90 ? 4.824 -2.508 -8.462 1.00 88.56 90 TRP A C 1
ATOM 682 O O . TRP A 1 90 ? 4.594 -3.051 -7.383 1.00 88.56 90 TRP A O 1
ATOM 692 N N . LEU A 1 91 ? 4.512 -1.228 -8.690 1.00 88.88 91 LEU A N 1
ATOM 693 C CA . LEU A 1 91 ? 3.878 -0.360 -7.691 1.00 88.88 91 LEU A CA 1
ATOM 694 C C . LEU A 1 91 ? 2.502 -0.880 -7.263 1.00 88.88 91 LEU A C 1
ATOM 696 O O . LEU A 1 91 ? 2.205 -0.930 -6.067 1.00 88.88 91 LEU A O 1
ATOM 700 N N . ILE A 1 92 ? 1.673 -1.289 -8.227 1.00 88.00 92 ILE A N 1
ATOM 701 C CA . ILE A 1 92 ? 0.350 -1.857 -7.942 1.00 88.00 92 ILE A CA 1
ATOM 702 C C . ILE A 1 92 ? 0.493 -3.145 -7.137 1.00 88.00 92 ILE A C 1
ATOM 704 O O . ILE A 1 92 ? -0.201 -3.322 -6.134 1.00 88.00 92 ILE A O 1
ATOM 708 N N . LEU A 1 93 ? 1.407 -4.029 -7.531 1.00 88.06 93 LEU A N 1
ATOM 709 C CA . LEU A 1 93 ? 1.644 -5.288 -6.833 1.00 88.06 93 LEU A CA 1
ATOM 710 C C . LEU A 1 93 ? 2.137 -5.059 -5.396 1.00 88.06 93 LEU A C 1
ATOM 712 O O . LEU A 1 93 ? 1.581 -5.632 -4.460 1.00 88.06 93 LEU A O 1
ATOM 716 N N . ALA A 1 94 ? 3.106 -4.163 -5.197 1.00 89.00 94 ALA A N 1
ATOM 717 C CA . ALA A 1 94 ? 3.627 -3.815 -3.877 1.00 89.00 94 ALA A CA 1
ATOM 718 C C . ALA A 1 94 ? 2.540 -3.242 -2.950 1.00 89.00 94 ALA A C 1
ATOM 720 O O . ALA A 1 94 ? 2.467 -3.609 -1.776 1.00 89.00 94 ALA A O 1
ATOM 721 N N . MET A 1 95 ? 1.659 -2.382 -3.469 1.00 87.75 95 MET A N 1
ATOM 722 C CA . MET A 1 95 ? 0.540 -1.840 -2.690 1.00 87.75 95 MET A CA 1
ATOM 723 C C . MET A 1 95 ? -0.499 -2.905 -2.341 1.00 87.75 95 MET A C 1
ATOM 725 O O . MET A 1 95 ? -0.947 -2.959 -1.199 1.00 87.75 95 MET A O 1
ATOM 729 N N . ASN A 1 96 ? -0.847 -3.782 -3.283 1.00 88.38 96 ASN A N 1
ATOM 730 C CA . ASN A 1 96 ? -1.761 -4.896 -3.032 1.00 88.38 96 ASN A CA 1
ATOM 731 C C . ASN A 1 96 ? -1.215 -5.827 -1.934 1.00 88.38 96 ASN A C 1
ATOM 733 O O . ASN A 1 96 ? -1.960 -6.217 -1.037 1.00 88.38 96 ASN A O 1
ATOM 737 N N . ILE A 1 97 ? 0.089 -6.122 -1.953 1.00 87.25 97 ILE A N 1
ATOM 738 C CA . ILE A 1 97 ? 0.762 -6.891 -0.896 1.00 87.25 97 ILE A CA 1
ATOM 739 C C . ILE A 1 97 ? 0.719 -6.142 0.440 1.00 87.25 97 ILE A C 1
ATOM 741 O O . ILE A 1 97 ? 0.399 -6.735 1.467 1.00 87.25 97 ILE A O 1
ATOM 745 N N . ARG A 1 98 ? 0.992 -4.833 0.448 1.00 88.81 98 ARG A N 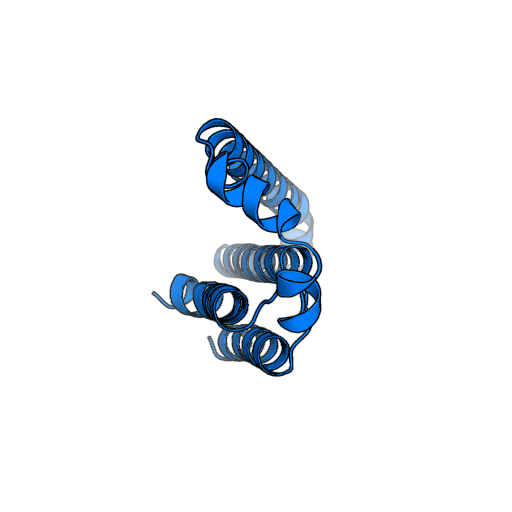1
ATOM 746 C CA . ARG A 1 98 ? 0.921 -4.016 1.667 1.00 88.81 98 ARG A CA 1
ATOM 747 C C . ARG A 1 98 ? -0.474 -4.041 2.295 1.00 88.81 98 ARG A C 1
ATOM 749 O O . ARG A 1 98 ? -0.578 -4.168 3.509 1.00 88.81 98 ARG A O 1
ATOM 756 N N . VAL A 1 99 ? -1.531 -3.937 1.489 1.00 87.19 99 VAL A N 1
ATOM 757 C CA . VAL A 1 99 ? -2.919 -4.033 1.974 1.00 87.19 99 VAL A CA 1
ATOM 758 C C . VAL A 1 99 ? -3.217 -5.433 2.513 1.00 87.19 99 VAL A C 1
ATOM 760 O O . VAL A 1 99 ? -3.831 -5.554 3.570 1.00 87.19 99 VAL A O 1
ATOM 763 N N . ALA A 1 100 ? -2.719 -6.482 1.857 1.00 86.00 100 ALA A N 1
ATOM 764 C CA . ALA A 1 100 ? -2.853 -7.853 2.347 1.00 86.00 100 ALA A CA 1
ATOM 765 C C . ALA A 1 100 ? -2.169 -8.065 3.711 1.00 86.00 100 ALA A C 1
ATOM 767 O O . ALA A 1 100 ? -2.710 -8.778 4.546 1.00 86.00 100 ALA A O 1
ATOM 768 N N . PHE A 1 101 ? -1.024 -7.419 3.964 1.00 85.44 101 PHE A N 1
ATOM 769 C CA . PHE A 1 101 ? -0.354 -7.454 5.272 1.00 85.44 101 PHE A CA 1
ATOM 770 C C . PHE A 1 101 ? -1.051 -6.622 6.352 1.00 85.44 101 PHE A C 1
ATOM 772 O O . PHE A 1 101 ? -0.919 -6.938 7.529 1.00 85.44 101 PHE A O 1
ATOM 779 N N . LEU A 1 102 ? -1.742 -5.545 5.969 1.00 84.94 102 LEU A N 1
ATOM 780 C CA . LEU A 1 102 ? -2.517 -4.722 6.902 1.00 84.94 102 LEU A CA 1
ATOM 781 C C . LEU A 1 102 ? -3.849 -5.368 7.284 1.00 84.94 102 LEU A C 1
ATOM 783 O O . LEU A 1 102 ? -4.381 -5.046 8.336 1.00 84.94 102 LEU A O 1
ATOM 787 N N . THR A 1 103 ? -4.386 -6.234 6.425 1.00 84.50 103 THR A N 1
ATOM 788 C CA . THR A 1 103 ? -5.673 -6.888 6.654 1.00 84.50 103 THR A CA 1
ATOM 789 C C . THR A 1 103 ? -5.508 -7.996 7.689 1.00 84.50 103 THR A C 1
ATOM 791 O O . THR A 1 103 ? -4.786 -8.968 7.450 1.00 84.50 103 THR A O 1
ATOM 794 N N . THR A 1 104 ? -6.224 -7.887 8.805 1.00 81.06 104 THR A N 1
ATOM 795 C CA . THR A 1 104 ? -6.220 -8.916 9.854 1.00 81.06 104 THR A CA 1
ATOM 796 C C . THR A 1 104 ? -7.179 -10.055 9.503 1.00 81.06 104 THR A C 1
ATOM 798 O O . THR A 1 104 ? -6.836 -11.232 9.641 1.00 81.06 104 THR A O 1
ATOM 801 N N . THR A 1 105 ? -8.369 -9.725 8.985 1.00 83.75 105 THR A N 1
ATOM 802 C CA . THR A 1 105 ? -9.429 -10.701 8.703 1.00 83.75 105 THR A CA 1
ATOM 803 C C . THR A 1 105 ? -9.679 -10.873 7.206 1.00 83.75 105 THR A C 1
ATOM 805 O O . THR A 1 105 ? -10.178 -9.986 6.509 1.00 83.75 105 THR A O 1
ATOM 808 N N . TRP A 1 106 ? -9.420 -12.083 6.705 1.00 79.38 106 TRP A N 1
ATOM 809 C CA . TRP A 1 106 ? -9.668 -12.457 5.310 1.00 79.38 106 TRP A CA 1
ATOM 810 C C . TRP A 1 106 ? -11.147 -12.758 5.060 1.00 79.38 106 TRP A C 1
ATOM 812 O O . TRP A 1 106 ? -11.579 -13.908 4.985 1.00 79.38 106 TRP A O 1
ATOM 822 N N . ASN A 1 107 ? -11.933 -11.695 4.912 1.00 82.94 107 ASN A N 1
ATOM 823 C CA . ASN A 1 107 ? -13.330 -11.786 4.510 1.00 82.94 107 ASN A CA 1
ATOM 824 C C . ASN A 1 107 ? -13.475 -11.924 2.990 1.00 82.94 107 ASN A C 1
ATOM 826 O O . ASN A 1 107 ? -12.667 -11.417 2.207 1.00 82.94 107 ASN A O 1
ATOM 830 N N . LEU A 1 108 ? -14.575 -12.547 2.559 1.00 80.38 108 LEU A N 1
ATOM 831 C CA . LEU A 1 108 ? -14.891 -12.733 1.138 1.00 80.38 108 LEU A CA 1
ATOM 832 C C . LEU A 1 108 ? -14.965 -11.388 0.387 1.00 80.38 108 LEU A C 1
ATOM 834 O O . LEU A 1 108 ? -14.533 -11.301 -0.756 1.00 80.38 108 LEU A O 1
ATOM 838 N N . GLY A 1 109 ? -15.414 -10.317 1.052 1.00 78.75 109 GLY A N 1
ATOM 839 C CA . GLY A 1 109 ? -15.405 -8.957 0.499 1.00 78.75 109 GLY A CA 1
ATOM 840 C C . GLY A 1 109 ? -14.001 -8.405 0.220 1.00 78.75 109 GLY A C 1
ATOM 841 O O . GLY A 1 109 ? -13.792 -7.791 -0.824 1.00 78.75 109 GLY A O 1
ATOM 842 N N . VAL A 1 110 ? -13.024 -8.670 1.095 1.00 83.69 110 VAL A N 1
ATOM 843 C CA . VAL A 1 110 ? -11.628 -8.241 0.893 1.00 83.69 110 VAL A CA 1
ATOM 844 C C . VAL A 1 110 ? -10.981 -9.045 -0.237 1.00 83.69 110 VAL A C 1
ATOM 846 O O . VAL A 1 110 ? -10.343 -8.468 -1.114 1.00 83.69 110 VAL A O 1
ATOM 849 N N . LEU A 1 111 ? -11.228 -10.359 -0.292 1.00 84.19 111 LEU A N 1
ATOM 850 C CA . LEU A 1 111 ? -10.769 -11.218 -1.391 1.00 84.19 111 LEU A CA 1
ATOM 851 C C . LEU A 1 111 ? -11.327 -10.772 -2.749 1.00 84.19 111 LEU A C 1
ATOM 853 O O . LEU A 1 111 ? -10.582 -10.685 -3.726 1.00 84.19 111 LEU A O 1
ATOM 857 N N . LEU A 1 112 ? -12.623 -10.448 -2.812 1.00 85.88 112 LEU A N 1
ATOM 858 C CA . LEU A 1 112 ? -13.250 -9.926 -4.027 1.00 85.88 112 LEU A CA 1
ATOM 859 C C . LEU A 1 112 ? -12.667 -8.571 -4.433 1.00 85.88 112 LEU A C 1
ATOM 861 O O . LEU A 1 112 ? -12.413 -8.357 -5.616 1.00 85.88 112 LEU A O 1
ATOM 865 N N . ALA A 1 113 ? -12.418 -7.671 -3.481 1.00 85.06 113 ALA A N 1
ATOM 866 C CA . ALA A 1 113 ? -11.824 -6.368 -3.767 1.00 85.06 113 ALA A CA 1
ATOM 867 C C . ALA A 1 113 ? -10.378 -6.482 -4.271 1.00 85.06 113 ALA A C 1
ATOM 869 O O . ALA A 1 113 ? -9.992 -5.776 -5.204 1.00 85.06 113 ALA A O 1
ATOM 870 N N . GLN A 1 114 ? -9.600 -7.415 -3.717 1.00 84.00 114 GLN A N 1
ATOM 871 C CA . GLN A 1 114 ? -8.252 -7.714 -4.191 1.00 84.00 114 GLN A CA 1
ATOM 872 C C . GLN A 1 114 ? -8.278 -8.297 -5.612 1.00 84.00 114 GLN A C 1
ATOM 874 O O . GLN A 1 114 ? -7.518 -7.869 -6.479 1.00 84.00 114 GLN A O 1
ATOM 879 N N . GLY A 1 115 ? -9.196 -9.231 -5.883 1.00 84.56 115 GLY A N 1
ATOM 880 C CA . GLY A 1 115 ? -9.407 -9.781 -7.223 1.00 84.56 115 GLY A CA 1
ATOM 881 C C . GLY A 1 115 ? -9.847 -8.718 -8.233 1.00 84.56 115 GLY A C 1
ATOM 882 O O . GLY A 1 115 ? -9.340 -8.684 -9.352 1.00 84.56 115 GLY A O 1
ATOM 883 N N . LEU A 1 116 ? -10.731 -7.803 -7.825 1.00 84.62 116 LEU A N 1
ATOM 884 C CA . LEU A 1 116 ? -11.183 -6.684 -8.650 1.00 84.62 116 LEU A CA 1
ATOM 885 C C . LEU A 1 116 ? -10.040 -5.712 -8.966 1.00 84.62 116 LEU A C 1
ATOM 887 O O . LEU A 1 116 ? -9.937 -5.261 -10.100 1.00 84.62 116 LEU A O 1
ATOM 891 N N . SER A 1 117 ? -9.157 -5.429 -8.005 1.00 85.94 117 SER A N 1
ATOM 892 C CA . SER A 1 117 ? -7.947 -4.618 -8.210 1.00 85.94 117 SER A CA 1
ATOM 893 C C . SER A 1 117 ? -7.047 -5.209 -9.306 1.00 85.94 117 SER A C 1
ATOM 895 O O . SER A 1 117 ? -6.685 -4.507 -10.251 1.00 85.94 117 SER A O 1
ATOM 897 N N . PHE A 1 118 ? -6.764 -6.517 -9.256 1.00 84.81 118 PHE A N 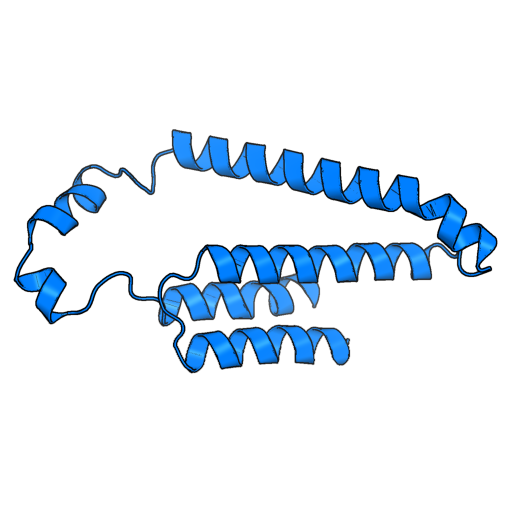1
ATOM 898 C CA . PHE A 1 118 ? -5.983 -7.197 -10.299 1.00 84.81 118 PHE A CA 1
ATOM 899 C C . PHE A 1 118 ? -6.703 -7.255 -11.650 1.00 84.81 118 PHE A C 1
ATOM 901 O O . PHE A 1 118 ? -6.064 -7.094 -12.688 1.00 84.81 118 PHE A O 1
ATOM 908 N N . LEU A 1 119 ? -8.025 -7.444 -11.652 1.00 85.38 119 LEU A N 1
ATOM 909 C CA . LEU A 1 119 ? -8.826 -7.431 -12.876 1.00 85.38 119 LEU A CA 1
ATOM 910 C C . LEU A 1 119 ? -8.798 -6.047 -13.530 1.00 85.38 119 LEU A C 1
ATOM 912 O O . LEU A 1 119 ? -8.554 -5.945 -14.727 1.00 85.38 119 LEU A O 1
ATOM 916 N N . LEU A 1 120 ? -8.993 -4.980 -12.752 1.00 82.81 120 LEU A N 1
ATOM 917 C CA . LEU A 1 120 ? -8.908 -3.612 -13.255 1.00 82.81 120 LEU A CA 1
ATOM 918 C C . LEU A 1 120 ? -7.506 -3.302 -13.789 1.00 82.81 120 LEU A C 1
ATOM 920 O O . LEU A 1 120 ? -7.395 -2.652 -14.819 1.00 82.81 120 LEU A O 1
ATOM 924 N N . PHE A 1 121 ? -6.449 -3.799 -13.146 1.00 83.12 121 PHE A N 1
ATOM 925 C CA . PHE A 1 121 ? -5.092 -3.688 -13.679 1.00 83.12 121 PHE A CA 1
ATOM 926 C C . PHE A 1 121 ? -4.906 -4.441 -15.007 1.00 83.12 121 PHE A C 1
ATOM 928 O O . PHE A 1 121 ? -4.227 -3.938 -15.884 1.00 83.12 121 PHE A O 1
ATOM 935 N N . ALA A 1 122 ? -5.515 -5.615 -15.190 1.00 80.50 122 ALA A N 1
ATOM 936 C CA . ALA A 1 122 ? -5.405 -6.366 -16.444 1.00 80.50 122 ALA A CA 1
ATOM 937 C C . ALA A 1 122 ? -6.212 -5.755 -17.607 1.00 80.50 122 ALA A C 1
ATOM 939 O O . ALA A 1 122 ? -5.929 -6.038 -18.769 1.00 80.50 122 ALA A O 1
ATOM 940 N N . VAL A 1 123 ? -7.246 -4.965 -17.302 1.00 79.38 123 VAL A N 1
ATOM 941 C CA . VAL A 1 123 ? -8.125 -4.326 -18.296 1.00 79.38 123 VAL A CA 1
ATOM 942 C C . VAL A 1 123 ? -7.562 -2.995 -18.816 1.00 79.38 123 VAL A C 1
ATOM 944 O O . VAL A 1 123 ? -7.930 -2.587 -19.919 1.00 79.38 123 VAL A O 1
ATOM 947 N N . PHE A 1 124 ? -6.701 -2.322 -18.046 1.00 63.06 124 PHE A N 1
ATOM 948 C CA . PHE A 1 124 ? -6.127 -1.006 -18.362 1.00 63.06 124 PHE A CA 1
ATOM 949 C C . PHE A 1 124 ? -4.642 -1.085 -18.707 1.00 63.06 124 PHE A C 1
ATOM 951 O O . PHE A 1 124 ? -4.243 -0.355 -19.641 1.00 63.06 124 PHE A O 1
#

Sequence (124 aa):
ASYNVVLSTPIIATGMFDRDVSAQDALEHPELYETGRRCMDLNARKLLETLLSAVVHSGVMLCVMILALPHFETAGAGDFYTFGTAVYSWLILAMNIRVAFLTTTWNLGVLLAQGLSFLLFAVF

Foldseek 3Di:
DLLCVLLVLLVVLLVVPFDQDDPVVCVVCVVVCVCVVVCVCVDPVNVVVVVVVVVVVLVVLVVVLVVCLVVCVVVVNNDPVSSVLVSSVVVLVVSLVVSVVVGNDDDPSSVVSSVVSVVSSVVD

Organism: NCBI:txid141414

Secondary structure (DSSP, 8-state):
-HHHHHHHHHHHHHHHH--SS-HHHHHH-GGGGHHHHTT-SS-HHHHHHHHHHHHHHHHHHHHHHHHHHHHHHHTT---HHHHHHHHHHHHHHHHHHHHHHH-SS--HHHHHHHHHHHHHHHH-

pLDDT: mean 85.51, std 5.39, range [57.03, 94.69]

Radius of gyration: 18.8 Å; chains: 1; bounding box: 39×25×55 Å